Protein AF-A0A1W9WA74-F1 (afdb_monomer_lite)

Sequence (136 aa):
MVLEKALASLSEVPYIIVRAAESQPPSVWMVNVESQGKYCAPSRTIELWRENANRRQTLFITPRRGKRQKRKWPAKKHVYAFTFQEGVTYTINLARHPTRNFTFYQVPARIRFTHRRVTWMAKTGCVSQAKILFPW

Radius of gyration: 18.78 Å; chains: 1; bounding box: 59×32×47 Å

Foldseek 3Di:
DVVVVVVVVVVPDPPPPCPVVLDDDPDLQEAELLDADEHEHQDQKGKYFYDAQQAKWWKWKAWPPDDIDIDIRHRPDGIDIDGDDAQIWIFIDIVPHDIYIYGYHHQPNVPPDLVVSLVVCVVVPVPVSSCVSDPD

Secondary structure (DSSP, 8-state):
--HHHHHHHHHS---------PPPPSSTTEEETTS-EEEEESSSEEEEE-S--SS-EEEEEEESSSPPEEEEE-TT--EEEEE--TT-EEEEEETTS--EEEEEEEPPTT--SHHHHHHHHHHHT-HHHHHHHS--

pLDDT: mean 86.98, std 18.78, range [33.91, 98.31]

Structure (mmCIF, N/CA/C/O backbone):
data_AF-A0A1W9WA74-F1
#
_entry.id   AF-A0A1W9WA74-F1
#
loop_
_atom_site.group_PDB
_atom_site.id
_atom_site.type_symbol
_atom_site.label_atom_id
_atom_site.label_alt_id
_atom_site.label_comp_id
_atom_site.label_asym_id
_atom_site.label_entity_id
_atom_site.la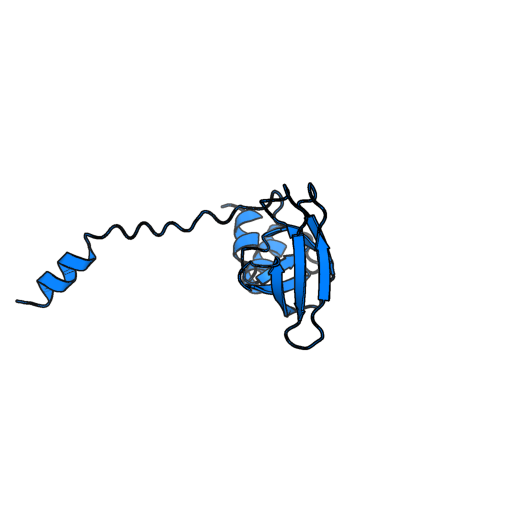bel_seq_id
_atom_site.pdbx_PDB_ins_code
_atom_site.Cartn_x
_atom_site.Cartn_y
_atom_site.Cartn_z
_atom_site.occupancy
_atom_site.B_iso_or_equiv
_atom_site.auth_seq_id
_atom_site.auth_comp_id
_atom_site.auth_asym_id
_atom_site.auth_atom_id
_atom_site.pdbx_PDB_model_num
ATOM 1 N N . MET A 1 1 ? -41.533 -14.078 -32.927 1.00 52.62 1 MET A N 1
ATOM 2 C CA . MET A 1 1 ? -41.504 -12.597 -32.892 1.00 52.62 1 MET A CA 1
ATOM 3 C C . MET A 1 1 ? -41.616 -12.079 -31.447 1.00 52.62 1 MET A C 1
ATOM 5 O O . MET A 1 1 ? -42.545 -11.363 -31.111 1.00 52.62 1 MET A O 1
ATOM 9 N N . VAL A 1 2 ? -40.695 -12.484 -30.565 1.00 52.81 2 VAL A N 1
ATOM 10 C CA . VAL A 1 2 ? -40.618 -12.018 -29.155 1.00 52.81 2 VAL A CA 1
ATOM 11 C C . VAL A 1 2 ? -39.146 -11.832 -28.760 1.00 52.81 2 VAL A C 1
ATOM 13 O O . VAL A 1 2 ? -38.803 -10.855 -28.106 1.00 52.81 2 VAL A O 1
ATOM 16 N N . LEU A 1 3 ? -38.259 -12.694 -29.274 1.00 43.25 3 LEU A N 1
ATOM 17 C CA . LEU A 1 3 ? -36.816 -12.631 -29.032 1.00 43.25 3 LEU A CA 1
ATOM 18 C C . LEU A 1 3 ? -36.144 -11.369 -29.610 1.00 43.25 3 LEU A C 1
ATOM 20 O O . LEU A 1 3 ? -35.339 -10.745 -28.931 1.00 43.25 3 LEU A O 1
ATOM 24 N N . GLU A 1 4 ? -36.523 -10.933 -30.816 1.00 48.12 4 GLU A N 1
ATOM 25 C CA . GLU A 1 4 ? -35.919 -9.734 -31.426 1.00 48.12 4 GLU A CA 1
ATOM 26 C C . GLU A 1 4 ? -36.321 -8.428 -30.727 1.00 48.12 4 GLU A C 1
ATOM 28 O O . GLU A 1 4 ? -35.508 -7.516 -30.603 1.00 48.12 4 GLU A O 1
ATOM 33 N N . LYS A 1 5 ? -37.539 -8.359 -30.171 1.00 50.31 5 LYS A N 1
ATOM 34 C CA . LYS A 1 5 ? -37.973 -7.205 -29.367 1.00 50.31 5 LYS A CA 1
ATOM 35 C C . LYS A 1 5 ? -37.256 -7.140 -28.014 1.00 50.31 5 LYS A C 1
ATOM 37 O O . LYS A 1 5 ? -36.990 -6.047 -27.525 1.00 50.31 5 LYS A O 1
ATOM 42 N N . ALA A 1 6 ? -36.900 -8.289 -27.435 1.00 49.06 6 ALA A N 1
ATOM 43 C CA . ALA A 1 6 ? -36.106 -8.338 -26.208 1.00 49.06 6 ALA A CA 1
ATOM 44 C C . ALA A 1 6 ? -34.653 -7.880 -26.436 1.00 49.06 6 ALA A C 1
ATOM 46 O O . ALA A 1 6 ? -34.079 -7.226 -25.570 1.00 49.06 6 ALA A O 1
ATOM 47 N N . LEU A 1 7 ? -34.077 -8.163 -27.611 1.00 45.59 7 LEU A N 1
ATOM 48 C CA . LEU A 1 7 ? -32.729 -7.708 -27.971 1.00 45.59 7 LEU A CA 1
ATOM 49 C C . LEU A 1 7 ? -32.679 -6.199 -28.268 1.00 45.59 7 LEU A C 1
ATOM 51 O O . LEU A 1 7 ? -31.739 -5.536 -27.836 1.00 45.59 7 LEU A O 1
ATOM 55 N N . ALA A 1 8 ? -33.714 -5.636 -28.902 1.00 46.09 8 ALA A N 1
ATOM 56 C CA . ALA A 1 8 ? -33.819 -4.191 -29.145 1.00 46.09 8 ALA A CA 1
ATOM 57 C C . ALA A 1 8 ? -33.997 -3.367 -27.849 1.00 46.09 8 ALA A C 1
ATOM 59 O O . ALA A 1 8 ? -33.492 -2.255 -27.738 1.00 46.09 8 ALA A O 1
ATOM 60 N N . SER A 1 9 ? -34.642 -3.933 -26.823 1.00 46.00 9 SER A N 1
ATOM 61 C CA . SER A 1 9 ? -34.789 -3.291 -25.506 1.00 46.00 9 SER A CA 1
ATOM 62 C C . SER A 1 9 ? -33.473 -3.182 -24.720 1.00 46.00 9 SER A C 1
ATOM 64 O O . SER A 1 9 ? -33.397 -2.385 -23.785 1.00 46.00 9 SER A O 1
ATOM 66 N N . LEU A 1 10 ? -32.454 -3.981 -25.052 1.00 49.91 10 LEU A N 1
ATOM 67 C CA . LEU A 1 10 ? -31.161 -3.974 -24.358 1.00 49.91 10 LEU A CA 1
ATOM 68 C C . LEU A 1 10 ? -30.148 -3.009 -24.994 1.00 49.91 10 LEU A C 1
ATOM 70 O O . LEU A 1 10 ? -29.145 -2.695 -24.357 1.00 49.91 10 LEU A O 1
ATOM 74 N N . SER A 1 11 ? -30.395 -2.527 -26.220 1.00 46.06 11 SER A N 1
ATOM 75 C CA . SER A 1 11 ? -29.506 -1.577 -26.908 1.00 46.06 11 SER A CA 1
ATOM 76 C C . SER A 1 11 ? -29.780 -0.108 -26.578 1.00 46.06 11 SER A C 1
ATOM 78 O O . SER A 1 11 ? -28.934 0.734 -26.863 1.00 46.06 11 SER A O 1
ATOM 80 N N . GLU A 1 12 ? -30.929 0.212 -25.974 1.00 48.22 12 GLU A N 1
ATOM 81 C CA . GLU A 1 12 ? -31.368 1.598 -25.724 1.00 48.22 12 GLU A CA 1
ATOM 82 C C . GLU A 1 12 ? -31.150 2.097 -24.295 1.00 48.22 12 GLU A C 1
ATOM 84 O O . GLU A 1 12 ? -31.429 3.258 -23.997 1.00 48.22 12 GLU A O 1
ATOM 89 N N . VAL A 1 13 ? -30.607 1.270 -23.403 1.00 46.44 13 VAL A N 1
ATOM 90 C CA . VAL A 1 13 ? -30.144 1.773 -22.111 1.00 46.44 13 VAL A CA 1
ATOM 91 C C . VAL A 1 13 ? -28.670 2.116 -22.280 1.00 46.44 13 VAL A C 1
ATOM 93 O O . VAL A 1 13 ? -27.838 1.204 -22.297 1.00 46.44 13 VAL A O 1
ATOM 96 N N . PRO A 1 14 ? -28.283 3.403 -22.372 1.00 42.25 14 PRO A N 1
ATOM 97 C CA . PRO A 1 14 ? -26.934 3.767 -22.014 1.00 42.25 14 PRO A CA 1
ATOM 98 C C . PRO A 1 14 ? -26.850 3.457 -20.525 1.00 42.25 14 PRO A C 1
ATOM 100 O O . PRO A 1 14 ? -27.173 4.282 -19.671 1.00 42.25 14 PRO A O 1
ATOM 103 N N . TYR A 1 15 ? -26.438 2.238 -20.185 1.00 44.12 15 TYR A N 1
ATOM 104 C CA . TYR A 1 15 ? -25.800 2.015 -18.909 1.00 44.12 15 TYR A CA 1
ATOM 105 C C . TYR A 1 15 ? -24.562 2.893 -18.999 1.00 44.12 15 TYR A C 1
ATOM 107 O O . TYR A 1 15 ? -23.511 2.481 -19.493 1.00 44.12 15 TYR A O 1
ATOM 115 N N . ILE A 1 16 ? -24.705 4.154 -18.592 1.00 37.62 16 ILE A N 1
ATOM 116 C CA . ILE A 1 16 ? -23.575 4.956 -18.199 1.00 37.62 16 ILE A CA 1
ATOM 117 C C . ILE A 1 16 ? -23.033 4.144 -17.038 1.00 37.62 16 ILE A C 1
ATOM 119 O O . ILE A 1 16 ? -23.520 4.217 -15.910 1.00 37.62 16 ILE A O 1
ATOM 123 N N . ILE A 1 17 ? -22.068 3.278 -17.338 1.00 37.84 17 ILE A N 1
ATOM 124 C CA . ILE A 1 17 ? -21.179 2.745 -16.336 1.00 37.84 17 ILE A CA 1
ATOM 125 C C . IL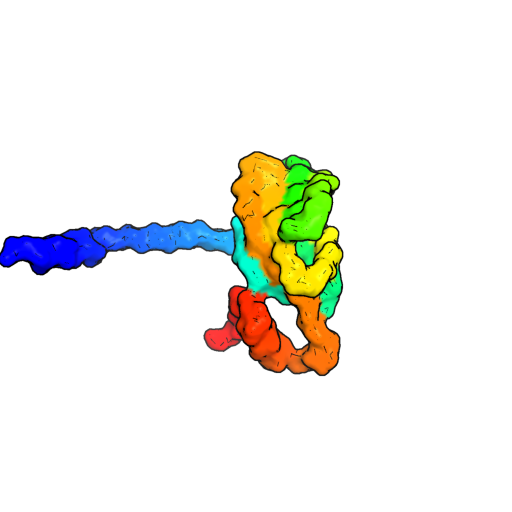E A 1 17 ? -20.424 3.989 -15.893 1.00 37.84 17 ILE A C 1
ATOM 127 O O . ILE A 1 17 ? -19.334 4.286 -16.380 1.00 37.84 17 ILE A O 1
ATOM 131 N N . VAL A 1 18 ? -21.035 4.752 -14.986 1.00 33.91 18 VAL A N 1
ATOM 132 C CA . VAL A 1 18 ? -20.332 5.692 -14.142 1.00 33.91 18 VAL A CA 1
ATOM 133 C C . VAL A 1 18 ? -19.476 4.781 -13.279 1.00 33.91 18 VAL A C 1
ATOM 135 O O . VAL A 1 18 ? -19.817 4.431 -12.151 1.00 33.91 18 VAL A O 1
ATOM 138 N N . ARG A 1 19 ? -18.345 4.328 -13.831 1.00 38.81 19 ARG A N 1
ATOM 139 C CA . ARG A 1 19 ? -17.182 4.089 -12.999 1.00 38.81 19 ARG A CA 1
ATOM 140 C C . ARG A 1 19 ? -16.954 5.466 -12.412 1.00 38.81 19 ARG A C 1
ATOM 142 O O . ARG A 1 19 ? -16.422 6.322 -13.112 1.00 38.81 19 ARG A O 1
ATOM 149 N N . ALA A 1 20 ? -17.475 5.718 -11.208 1.00 40.09 20 ALA A N 1
ATOM 150 C CA . ALA A 1 20 ? -17.032 6.852 -10.419 1.00 40.09 20 ALA A CA 1
ATOM 151 C C . ALA A 1 20 ? -15.518 6.806 -10.558 1.00 40.09 20 ALA A C 1
ATOM 153 O O . ALA A 1 20 ? -14.935 5.760 -10.258 1.00 40.09 20 ALA A O 1
ATOM 154 N N . ALA A 1 21 ? -14.943 7.811 -11.224 1.00 48.12 21 ALA A N 1
ATOM 155 C CA . ALA A 1 21 ? -13.534 7.803 -11.551 1.00 48.12 21 ALA A CA 1
ATOM 156 C C . ALA A 1 21 ? -12.832 7.717 -10.205 1.00 48.12 21 ALA A C 1
ATOM 158 O O . ALA A 1 21 ? -12.839 8.679 -9.442 1.00 48.12 21 ALA A O 1
ATOM 159 N N . GLU A 1 22 ? -12.395 6.509 -9.858 1.00 60.22 22 GLU A N 1
ATOM 160 C CA . GLU A 1 22 ? -11.863 6.222 -8.543 1.00 60.22 22 GLU A CA 1
ATOM 161 C C . GLU A 1 22 ? -10.668 7.148 -8.409 1.00 60.22 22 GLU A C 1
ATOM 163 O O . GLU A 1 22 ? -9.766 7.115 -9.255 1.00 60.22 22 GLU A O 1
ATOM 168 N N . SER A 1 23 ? -10.748 8.073 -7.455 1.00 77.62 23 SER A N 1
ATOM 169 C CA . SER A 1 23 ? -9.830 9.198 -7.398 1.00 77.62 23 SER A CA 1
ATOM 170 C C . SER A 1 23 ? -8.401 8.670 -7.402 1.00 77.62 23 SER A C 1
ATOM 172 O O . SER A 1 23 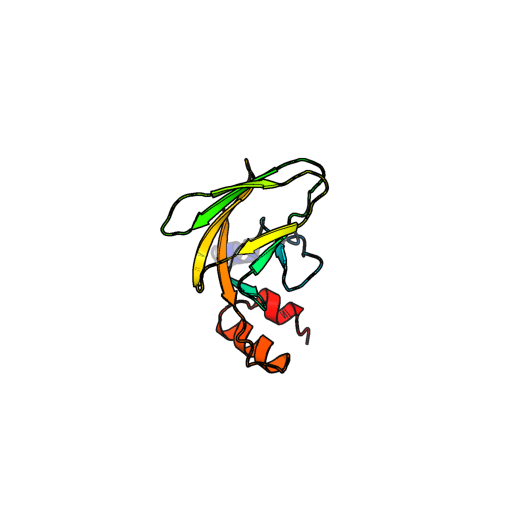? -8.026 7.781 -6.626 1.00 77.62 23 SER A O 1
ATOM 174 N N . GLN A 1 24 ? -7.624 9.140 -8.375 1.00 85.50 24 GLN A N 1
ATOM 175 C CA . GLN A 1 24 ? -6.282 8.630 -8.580 1.00 85.50 24 GLN A CA 1
ATOM 176 C C . GLN A 1 24 ? -5.339 9.331 -7.606 1.00 85.50 24 GLN A C 1
ATOM 178 O O . GLN A 1 24 ? -5.365 10.560 -7.500 1.00 85.50 24 GLN A O 1
ATOM 183 N N . PRO A 1 25 ? -4.503 8.577 -6.880 1.00 91.75 25 PRO A N 1
ATOM 184 C CA . PRO A 1 25 ? -3.522 9.200 -6.022 1.00 91.75 25 PRO A CA 1
ATOM 185 C C . PRO A 1 25 ? -2.463 9.933 -6.871 1.00 91.75 25 PRO A C 1
ATOM 187 O O . PRO A 1 25 ? -2.199 9.528 -8.004 1.00 91.75 25 PRO A O 1
ATOM 190 N N . PRO A 1 26 ? -1.781 10.955 -6.321 1.00 91.06 26 PRO A N 1
ATOM 191 C CA . PRO A 1 26 ? -0.784 11.745 -7.059 1.00 91.06 26 PRO A CA 1
ATOM 192 C C . PRO A 1 26 ? 0.441 10.965 -7.564 1.00 91.06 26 PRO A C 1
ATOM 194 O O . PRO A 1 26 ? 1.218 11.479 -8.361 1.00 91.06 26 PRO A O 1
ATOM 197 N N . SER A 1 27 ? 0.660 9.750 -7.063 1.00 93.25 27 SER A N 1
ATOM 198 C CA . SER A 1 27 ? 1.808 8.911 -7.394 1.00 93.25 27 SER A CA 1
ATOM 199 C C . SER A 1 27 ? 1.352 7.497 -7.720 1.00 93.25 27 SER A C 1
ATOM 201 O O . SER A 1 27 ? 0.523 6.920 -7.018 1.00 93.25 27 SER A O 1
ATOM 203 N N . VAL A 1 28 ? 1.972 6.891 -8.732 1.00 92.38 28 VAL A N 1
ATOM 204 C CA . VAL A 1 28 ? 1.732 5.491 -9.115 1.00 92.38 28 VAL A CA 1
ATOM 205 C C . VAL A 1 28 ? 2.106 4.496 -8.011 1.00 92.38 28 VAL A C 1
ATOM 207 O O . VAL A 1 28 ? 1.649 3.358 -8.035 1.00 92.38 28 VAL A O 1
ATOM 210 N N . TRP A 1 29 ? 2.914 4.904 -7.029 1.00 94.44 29 TRP A N 1
ATOM 211 C CA . TRP A 1 29 ? 3.329 4.071 -5.892 1.00 94.44 29 TRP A CA 1
ATOM 212 C C . TRP A 1 29 ? 2.427 4.215 -4.661 1.00 94.44 29 TRP A C 1
ATOM 214 O O . TRP A 1 29 ? 2.679 3.579 -3.636 1.00 94.44 29 TRP A O 1
ATOM 224 N N . MET A 1 30 ? 1.379 5.032 -4.765 1.00 95.75 30 MET A N 1
ATOM 225 C CA . MET A 1 30 ? 0.342 5.178 -3.753 1.00 95.75 30 MET A CA 1
ATOM 226 C C . MET A 1 30 ? -0.878 4.322 -4.100 1.00 95.75 30 MET A C 1
ATOM 228 O O . MET A 1 30 ? -1.162 4.041 -5.265 1.00 95.75 30 MET A O 1
ATOM 232 N N . VAL A 1 31 ? -1.632 3.931 -3.076 1.00 95.56 31 VAL A N 1
ATOM 233 C CA . VAL A 1 31 ? -2.828 3.094 -3.216 1.00 95.56 31 VAL A CA 1
ATOM 234 C C . VAL A 1 31 ? -4.020 3.788 -2.597 1.00 95.56 31 VAL A C 1
ATOM 236 O O . VAL A 1 31 ? -4.033 4.016 -1.390 1.00 95.56 31 VAL A O 1
ATOM 239 N N . ASN A 1 32 ? -5.041 4.077 -3.402 1.00 95.56 32 ASN A N 1
ATOM 240 C CA . ASN A 1 32 ? -6.303 4.588 -2.882 1.00 95.56 32 ASN A CA 1
ATOM 241 C C . ASN A 1 32 ? -6.980 3.516 -2.009 1.00 95.56 32 ASN A C 1
ATOM 243 O O . ASN A 1 32 ? -7.296 2.429 -2.485 1.00 95.56 32 ASN A O 1
ATOM 247 N N . VAL A 1 33 ? -7.224 3.809 -0.732 1.00 95.56 33 VAL A N 1
ATOM 248 C CA . VAL A 1 33 ? -7.851 2.858 0.205 1.00 95.56 33 VAL A CA 1
ATOM 249 C C . VAL A 1 33 ? -9.316 2.550 -0.101 1.00 95.56 33 VAL A C 1
ATOM 251 O O . VAL A 1 33 ? -9.863 1.614 0.477 1.00 95.56 33 VAL A O 1
ATOM 254 N N . GLU A 1 34 ? -9.956 3.316 -0.983 1.00 92.94 34 GLU A N 1
ATOM 255 C CA . GLU A 1 34 ? -11.334 3.071 -1.426 1.00 92.94 34 GLU A CA 1
AT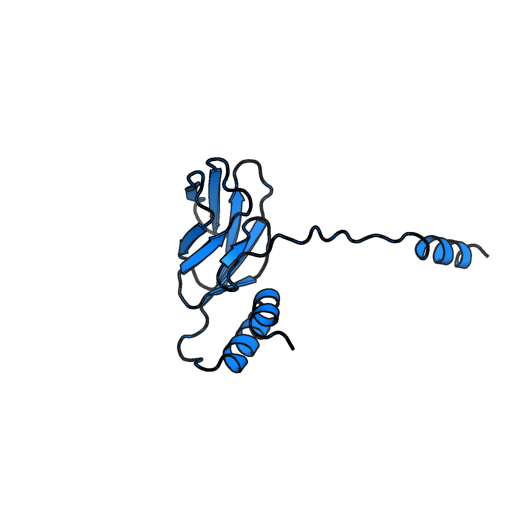OM 256 C C . GLU A 1 34 ? -11.413 2.099 -2.616 1.00 92.94 34 GLU A C 1
ATOM 258 O O . GLU A 1 34 ? -12.475 1.512 -2.854 1.00 92.94 34 GLU A O 1
ATOM 263 N N . SER A 1 35 ? -10.265 1.860 -3.264 1.00 92.94 35 SER A N 1
ATOM 264 C CA . SER A 1 35 ? -10.084 0.908 -4.362 1.00 92.94 35 SER A CA 1
ATOM 265 C C . SER A 1 35 ? -9.877 -0.530 -3.888 1.00 92.94 35 SER A C 1
ATOM 267 O O . SER A 1 35 ? -10.135 -0.864 -2.732 1.00 92.94 35 SER A O 1
ATOM 269 N N . GLN A 1 36 ? -9.463 -1.422 -4.787 1.00 94.88 36 GLN A N 1
ATOM 270 C CA . GLN A 1 36 ? -9.135 -2.811 -4.467 1.00 94.88 36 GLN A CA 1
ATOM 271 C C . GLN A 1 36 ? -8.265 -3.450 -5.550 1.00 94.88 36 GLN A C 1
ATOM 273 O O . GLN A 1 36 ? -8.287 -3.042 -6.710 1.00 94.88 36 GLN A O 1
ATOM 278 N N . GLY A 1 37 ? -7.556 -4.521 -5.188 1.00 96.00 37 GLY A N 1
ATOM 279 C CA . GLY A 1 37 ? -6.810 -5.344 -6.136 1.00 96.00 37 GLY A CA 1
ATOM 280 C C . GLY A 1 37 ? -5.360 -5.582 -5.737 1.00 96.00 37 GLY A C 1
ATOM 281 O O . GLY A 1 37 ? -5.011 -5.650 -4.557 1.00 96.00 37 GLY A O 1
ATOM 282 N N . LYS A 1 38 ? -4.509 -5.781 -6.744 1.00 98.00 38 LYS A N 1
ATOM 283 C CA . LYS A 1 38 ? -3.081 -6.046 -6.560 1.00 98.00 38 LYS A CA 1
ATOM 284 C C . LYS A 1 38 ? -2.278 -4.780 -6.815 1.00 98.00 38 LYS A C 1
ATOM 286 O O . LYS A 1 38 ? -2.460 -4.144 -7.850 1.00 98.00 38 LYS A O 1
ATOM 291 N N . TYR A 1 39 ? -1.368 -4.471 -5.898 1.00 97.69 39 TYR A N 1
ATOM 292 C CA . TYR A 1 39 ? -0.507 -3.300 -5.981 1.00 97.69 39 TYR A CA 1
ATOM 293 C C . TYR A 1 39 ? 0.955 -3.677 -5.792 1.00 97.69 39 TYR A C 1
ATOM 295 O O . TYR A 1 39 ? 1.305 -4.566 -5.019 1.00 97.69 39 TYR A O 1
ATOM 303 N N . CYS A 1 40 ? 1.812 -2.979 -6.514 1.00 97.19 40 CYS A N 1
ATOM 304 C CA . CYS A 1 40 ? 3.243 -3.150 -6.526 1.00 97.19 40 CYS A CA 1
ATOM 305 C C . CYS A 1 40 ? 3.897 -1.897 -5.937 1.00 97.19 40 CYS A C 1
ATOM 307 O O . CYS A 1 40 ? 3.485 -0.776 -6.241 1.00 97.19 40 CYS A O 1
ATOM 309 N N . ALA A 1 41 ? 4.929 -2.085 -5.120 1.00 96.56 41 ALA A N 1
ATOM 310 C CA . ALA A 1 41 ? 5.705 -1.009 -4.510 1.00 96.56 41 ALA A CA 1
ATOM 311 C C . ALA A 1 41 ? 7.207 -1.211 -4.763 1.00 96.56 41 ALA A C 1
ATOM 313 O O . ALA A 1 41 ? 7.659 -2.349 -4.904 1.00 96.56 41 ALA A O 1
ATOM 314 N N . PRO A 1 42 ? 8.015 -0.137 -4.803 1.00 94.75 42 PRO A N 1
ATOM 315 C CA . PRO A 1 42 ? 9.462 -0.255 -4.982 1.00 94.75 42 PRO A CA 1
ATOM 316 C C . PRO A 1 42 ? 10.163 -0.857 -3.750 1.00 94.75 42 PRO A C 1
ATOM 318 O O . PRO A 1 42 ? 11.269 -1.384 -3.856 1.00 94.75 42 PRO A O 1
ATOM 321 N N . SER A 1 43 ? 9.526 -0.800 -2.577 1.00 95.81 43 SER A N 1
ATOM 322 C CA . SER A 1 43 ? 10.027 -1.355 -1.319 1.00 95.81 43 SER A CA 1
ATOM 323 C C . SER A 1 43 ? 8.933 -2.147 -0.590 1.00 95.81 43 SER A C 1
ATOM 325 O O . SER A 1 43 ? 7.814 -2.277 -1.084 1.00 95.81 43 SER A O 1
ATOM 327 N N . ARG A 1 44 ? 9.247 -2.672 0.600 1.00 96.00 44 ARG A N 1
ATOM 328 C CA . ARG A 1 44 ? 8.279 -3.334 1.497 1.00 96.00 44 ARG A CA 1
ATOM 329 C C . ARG A 1 44 ? 7.304 -2.390 2.187 1.00 96.00 44 ARG A C 1
ATOM 331 O O . ARG A 1 44 ? 6.462 -2.848 2.955 1.00 96.00 44 ARG A O 1
ATOM 338 N N . THR A 1 45 ? 7.410 -1.098 1.913 1.00 97.38 45 THR A N 1
ATOM 339 C CA . THR A 1 45 ? 6.507 -0.077 2.422 1.00 97.38 45 THR A CA 1
ATOM 340 C C . THR A 1 45 ? 5.767 0.547 1.252 1.00 97.38 45 THR A C 1
ATOM 342 O O . THR A 1 45 ? 6.371 0.907 0.242 1.00 97.38 45 THR A O 1
ATOM 345 N N . ILE A 1 46 ? 4.452 0.665 1.398 1.00 97.06 46 ILE A N 1
ATOM 346 C CA . ILE A 1 46 ? 3.566 1.306 0.434 1.00 97.06 46 ILE A CA 1
ATOM 347 C C . ILE A 1 46 ? 2.813 2.450 1.099 1.00 97.06 46 ILE A C 1
ATOM 349 O O . ILE A 1 46 ? 2.527 2.421 2.299 1.00 97.06 46 ILE A O 1
ATOM 353 N N . GLU A 1 47 ? 2.491 3.464 0.313 1.00 97.56 47 GLU A N 1
ATOM 354 C CA . GLU A 1 47 ? 1.725 4.610 0.768 1.00 97.56 47 GLU A CA 1
ATOM 355 C C . GLU A 1 47 ? 0.240 4.367 0.512 1.00 97.56 47 GLU A C 1
ATOM 357 O O . GLU A 1 47 ? -0.234 4.384 -0.623 1.00 97.56 47 GLU A O 1
ATOM 362 N N . LEU A 1 48 ? -0.512 4.131 1.585 1.00 97.56 48 LEU A N 1
ATOM 363 C CA . LEU A 1 48 ? -1.965 4.145 1.522 1.00 97.56 48 LEU A CA 1
ATOM 364 C C . LEU A 1 48 ? -2.415 5.601 1.424 1.00 97.56 48 LEU A C 1
ATOM 366 O O . LEU A 1 48 ? -1.975 6.438 2.213 1.00 97.56 48 LEU A O 1
ATOM 370 N N . TRP A 1 49 ? -3.300 5.896 0.483 1.00 97.69 49 TRP A N 1
ATOM 371 C CA . TRP A 1 49 ? -3.802 7.230 0.192 1.00 97.69 49 TRP A CA 1
ATOM 372 C C . TRP A 1 49 ? -5.316 7.292 0.369 1.00 97.69 49 TRP A C 1
ATOM 374 O O . TRP A 1 49 ? -6.029 6.342 0.049 1.00 97.69 49 TRP A O 1
ATOM 384 N N . ARG A 1 50 ? -5.806 8.424 0.871 1.00 95.31 50 ARG A N 1
ATOM 385 C CA . ARG A 1 50 ? -7.232 8.757 0.916 1.00 95.31 50 ARG A CA 1
ATOM 386 C C . ARG A 1 50 ? -7.470 10.117 0.276 1.00 95.31 50 ARG A C 1
ATOM 388 O O . ARG A 1 50 ? -6.724 11.068 0.526 1.00 95.31 50 ARG A O 1
ATOM 395 N N . GLU A 1 51 ? -8.564 10.215 -0.460 1.00 92.88 51 GLU A N 1
ATOM 396 C CA . GLU A 1 51 ? -8.989 11.458 -1.091 1.00 92.88 51 GLU A CA 1
ATOM 397 C C . GLU A 1 51 ? -9.393 12.500 -0.048 1.00 92.88 51 GLU A C 1
ATOM 399 O O . GLU A 1 51 ? -8.788 13.565 0.056 1.00 92.88 51 GLU A O 1
ATOM 404 N N . ASN A 1 52 ? -10.361 12.166 0.809 1.00 92.31 52 ASN A N 1
ATOM 405 C CA . ASN A 1 52 ? -10.865 13.097 1.809 1.00 92.31 52 ASN A CA 1
ATOM 406 C C . ASN A 1 52 ? -10.061 13.025 3.118 1.00 92.31 52 ASN A C 1
ATOM 408 O O . ASN A 1 52 ? -10.248 12.134 3.957 1.00 92.31 52 ASN A O 1
ATOM 412 N N . ALA A 1 53 ? -9.197 14.021 3.325 1.00 94.31 53 ALA A N 1
ATOM 413 C CA . ALA A 1 53 ? -8.427 14.187 4.555 1.00 94.31 53 ALA A CA 1
ATOM 414 C C . ALA A 1 53 ? -8.982 15.263 5.507 1.00 94.31 53 ALA A C 1
ATOM 416 O O . ALA A 1 53 ? -8.345 15.543 6.524 1.00 94.31 53 ALA A O 1
ATOM 417 N N . ASN A 1 54 ? -10.164 15.836 5.254 1.00 95.06 54 ASN A N 1
ATOM 418 C CA . ASN A 1 54 ? -10.700 16.966 6.034 1.00 95.06 54 ASN A CA 1
ATOM 419 C C . ASN A 1 54 ? -10.931 16.615 7.510 1.00 95.06 54 ASN A C 1
ATOM 421 O O . ASN A 1 54 ? -10.847 17.469 8.389 1.00 95.06 54 ASN A O 1
ATOM 425 N N . ARG A 1 55 ? -11.176 15.332 7.795 1.00 94.88 55 ARG A N 1
ATOM 426 C CA . ARG A 1 55 ? -11.404 14.812 9.145 1.00 94.88 55 ARG A CA 1
ATOM 427 C C . ARG A 1 55 ? -10.440 13.691 9.506 1.00 94.88 55 ARG A C 1
ATOM 429 O O . ARG A 1 55 ? -9.920 12.960 8.656 1.00 94.88 55 ARG A O 1
ATOM 436 N N . ARG A 1 56 ? -10.242 13.515 10.813 1.00 97.00 56 ARG A N 1
ATOM 437 C CA . ARG A 1 56 ? -9.554 12.342 11.359 1.00 97.00 56 ARG A CA 1
ATOM 438 C C . ARG A 1 56 ? -10.332 11.083 10.982 1.00 97.00 56 ARG A C 1
ATOM 440 O O . ARG A 1 56 ? -11.554 11.058 11.097 1.00 97.00 56 ARG A O 1
ATOM 447 N N . GLN A 1 57 ? -9.617 10.036 10.596 1.00 97.44 57 GLN A N 1
ATOM 448 C CA . GLN A 1 57 ? -10.181 8.721 10.321 1.00 97.44 57 GLN A CA 1
ATOM 449 C C . GLN A 1 57 ? -9.516 7.640 11.166 1.00 97.44 57 GLN A C 1
ATOM 451 O O . GLN A 1 57 ? -8.440 7.830 11.737 1.00 97.44 57 GLN A O 1
ATOM 456 N N . THR A 1 58 ? -10.186 6.496 11.262 1.00 98.00 58 THR A N 1
ATOM 457 C CA . THR A 1 58 ? -9.572 5.266 11.766 1.00 98.00 58 THR A CA 1
ATOM 458 C C . THR A 1 58 ? -9.390 4.320 10.595 1.00 98.00 58 THR A C 1
ATOM 460 O O . THR A 1 58 ? -10.359 4.010 9.910 1.00 98.00 58 THR A O 1
ATOM 463 N N . LEU A 1 59 ? -8.158 3.872 10.392 1.00 98.12 59 LEU A N 1
ATOM 464 C CA . LEU A 1 59 ? -7.782 2.881 9.399 1.00 98.12 59 LEU A CA 1
ATOM 465 C C . LEU A 1 59 ? -7.745 1.503 10.055 1.00 98.12 59 LEU A C 1
ATOM 467 O O . LEU A 1 59 ? -7.102 1.317 11.094 1.00 98.12 59 LEU A O 1
ATOM 471 N N . PHE A 1 60 ? -8.422 0.547 9.439 1.00 98.31 60 PHE A N 1
ATOM 472 C CA . PHE A 1 60 ? -8.363 -0.858 9.802 1.00 98.31 60 PHE A CA 1
ATOM 473 C C . PHE A 1 60 ? -7.606 -1.619 8.722 1.00 98.31 60 PHE A C 1
ATOM 475 O O . PHE A 1 60 ? -7.900 -1.467 7.540 1.00 98.31 60 PHE A O 1
ATOM 482 N N . ILE A 1 61 ? -6.632 -2.427 9.136 1.00 98.25 61 ILE A N 1
ATOM 483 C CA . ILE A 1 61 ? -5.839 -3.287 8.251 1.00 98.25 61 ILE A CA 1
ATOM 484 C C . ILE A 1 61 ? -5.856 -4.686 8.849 1.00 98.25 61 ILE A C 1
ATOM 486 O O . ILE A 1 61 ? -5.372 -4.891 9.962 1.00 98.25 61 ILE A O 1
ATOM 490 N N . THR A 1 62 ? -6.407 -5.651 8.125 1.00 98.12 62 THR A N 1
ATOM 491 C CA . THR A 1 62 ? -6.533 -7.034 8.594 1.00 98.12 62 THR A CA 1
ATOM 492 C C . THR A 1 62 ? -5.888 -7.964 7.575 1.00 98.12 62 THR A C 1
ATOM 494 O O . THR A 1 62 ? -6.408 -8.072 6.471 1.00 98.12 62 THR A O 1
ATOM 497 N N . PRO A 1 63 ? -4.760 -8.627 7.875 1.00 97.44 63 PRO A N 1
ATOM 498 C CA . PRO A 1 63 ? -4.254 -9.673 6.990 1.00 97.44 63 PRO A CA 1
ATOM 499 C C . PRO A 1 63 ? -5.251 -10.837 6.939 1.00 97.44 63 PRO A C 1
ATOM 501 O O . PRO A 1 63 ? -5.898 -11.136 7.941 1.00 97.44 63 PRO A O 1
ATOM 504 N N . ARG A 1 64 ? -5.330 -11.544 5.805 1.00 93.31 64 ARG A N 1
ATOM 505 C CA . ARG A 1 64 ? -6.204 -12.722 5.626 1.00 93.31 64 ARG A CA 1
ATOM 506 C C . ARG A 1 64 ? -6.021 -13.764 6.733 1.00 93.31 64 ARG A C 1
ATOM 508 O O . ARG A 1 64 ? -6.974 -14.431 7.119 1.00 93.31 64 ARG A O 1
ATOM 515 N N . ARG A 1 65 ? -4.791 -13.911 7.227 1.00 92.00 65 ARG A N 1
ATOM 516 C CA . ARG A 1 65 ? -4.450 -14.700 8.412 1.00 92.00 65 ARG A CA 1
ATOM 517 C C . ARG A 1 65 ? -3.699 -13.796 9.382 1.00 92.00 65 ARG A C 1
ATOM 519 O O . ARG A 1 65 ? -2.557 -13.433 9.121 1.00 92.00 65 ARG A O 1
ATOM 526 N N . GLY A 1 66 ? -4.342 -13.407 10.478 1.00 93.19 66 GLY A N 1
ATOM 527 C CA . GLY A 1 66 ? -3.711 -12.623 11.537 1.00 93.19 66 GLY A CA 1
ATOM 528 C C . GLY A 1 66 ? -4.659 -11.632 12.202 1.00 93.19 66 GLY A C 1
ATOM 529 O O . GLY A 1 66 ? -5.863 -11.616 11.956 1.00 93.19 66 GLY A O 1
ATOM 530 N N . LYS A 1 67 ? -4.102 -10.806 13.091 1.00 94.88 67 LYS A N 1
ATOM 531 C CA . LYS A 1 67 ? -4.880 -9.870 13.908 1.00 94.88 67 LYS A CA 1
ATOM 532 C C . LYS A 1 67 ? -5.163 -8.574 13.149 1.00 94.88 67 LYS A C 1
ATOM 534 O O . LYS A 1 67 ? -4.272 -8.002 12.519 1.00 94.88 67 LYS A O 1
ATOM 539 N N . ARG A 1 68 ? -6.395 -8.073 13.278 1.00 96.69 68 ARG A N 1
ATOM 540 C CA . ARG A 1 68 ? -6.786 -6.742 12.798 1.00 96.69 68 ARG A CA 1
ATOM 541 C C . ARG A 1 68 ? -5.982 -5.660 13.514 1.00 96.69 68 ARG A C 1
ATOM 543 O O . ARG A 1 68 ? -5.952 -5.605 14.741 1.00 96.69 68 ARG A O 1
ATOM 550 N N . GLN A 1 69 ? -5.407 -4.750 12.742 1.00 97.06 69 GLN A N 1
ATOM 551 C CA . GLN A 1 69 ? -4.709 -3.567 13.225 1.00 97.06 69 GLN A CA 1
ATOM 552 C C . GLN A 1 69 ? -5.623 -2.348 13.112 1.00 97.06 69 GLN A C 1
ATOM 554 O O . GLN A 1 69 ? -6.267 -2.139 12.086 1.00 97.06 69 GLN A O 1
ATOM 559 N N . LYS A 1 70 ? -5.662 -1.530 14.167 1.00 97.75 70 LYS A N 1
ATOM 560 C CA . LYS A 1 70 ? -6.381 -0.251 14.208 1.00 97.75 70 LYS A CA 1
ATOM 561 C C . LYS A 1 70 ? -5.365 0.884 14.265 1.00 97.75 70 LYS A C 1
ATOM 563 O O . LYS A 1 70 ? -4.528 0.917 15.168 1.00 97.75 70 LYS A O 1
ATOM 568 N N . ARG A 1 71 ? -5.441 1.826 13.326 1.00 97.69 71 ARG A N 1
ATOM 569 C CA . ARG A 1 71 ? -4.527 2.972 13.221 1.00 97.69 71 ARG A CA 1
ATOM 570 C C . ARG A 1 71 ? -5.312 4.275 13.166 1.00 97.69 71 ARG A C 1
ATOM 572 O O . ARG A 1 71 ? -6.348 4.364 12.513 1.00 97.69 71 ARG A O 1
ATOM 579 N N . LYS A 1 72 ? -4.833 5.293 13.881 1.00 97.31 72 LYS A N 1
ATOM 580 C CA . LYS A 1 72 ? -5.385 6.652 13.796 1.00 97.31 72 LYS A CA 1
ATOM 581 C C . LYS A 1 72 ? -4.772 7.332 12.571 1.00 97.31 72 LYS A C 1
ATOM 583 O O . LYS A 1 72 ? -3.552 7.385 12.470 1.00 97.31 72 LYS A O 1
ATOM 588 N N . TRP A 1 73 ? -5.604 7.868 11.683 1.00 97.44 73 TRP A N 1
ATOM 589 C CA . TRP A 1 73 ? -5.180 8.657 10.525 1.00 97.44 73 TRP A CA 1
ATOM 590 C C . TRP A 1 73 ? -5.585 10.125 10.747 1.00 97.44 73 TRP A C 1
ATOM 592 O O . TRP A 1 73 ? -6.777 10.447 10.670 1.00 97.44 73 TRP A O 1
ATOM 602 N N . PRO A 1 74 ? -4.643 11.018 11.110 1.00 97.44 74 PRO A N 1
ATOM 603 C CA . PRO A 1 74 ? -4.947 12.407 11.473 1.00 97.44 74 PRO A CA 1
ATOM 604 C C . PRO A 1 74 ? -5.604 13.194 10.339 1.00 97.44 74 PRO A C 1
ATOM 606 O O . PRO A 1 74 ? -5.354 12.897 9.178 1.00 97.44 74 PRO A O 1
ATOM 609 N N . ALA A 1 75 ? -6.407 14.217 10.647 1.00 96.25 75 ALA A N 1
ATOM 610 C CA . ALA A 1 75 ? -6.898 15.160 9.633 1.00 96.25 75 ALA A CA 1
ATOM 611 C C . ALA A 1 75 ? -5.728 15.837 8.889 1.00 96.25 75 ALA A C 1
ATOM 613 O O . ALA A 1 75 ? -4.612 15.893 9.406 1.00 96.25 75 ALA A O 1
ATOM 614 N N . LYS A 1 76 ? -5.979 16.331 7.673 1.00 96.12 76 LYS A N 1
ATOM 615 C CA . LYS A 1 76 ? -5.005 16.970 6.766 1.00 96.12 76 LYS A CA 1
ATOM 616 C C . LYS A 1 76 ? -3.851 16.067 6.300 1.00 96.12 76 LYS A C 1
ATOM 618 O O . LYS A 1 76 ? -2.947 16.521 5.608 1.00 96.12 76 LYS A O 1
ATOM 623 N N . LYS A 1 77 ? -3.857 14.779 6.660 1.00 97.06 77 LYS A N 1
ATOM 624 C CA . LYS A 1 77 ? -2.891 13.782 6.174 1.00 97.06 77 LYS A CA 1
ATOM 625 C C . LYS A 1 77 ? -3.557 12.870 5.152 1.00 97.06 77 LYS A C 1
ATOM 627 O O . LYS A 1 77 ? -4.432 12.088 5.517 1.00 97.06 77 LYS A O 1
ATOM 632 N N . HIS A 1 78 ? -3.140 12.957 3.894 1.00 96.69 78 HIS A N 1
ATOM 633 C CA . HIS A 1 78 ? -3.654 12.099 2.821 1.00 96.69 78 HIS A CA 1
ATOM 634 C C . HIS A 1 78 ? -2.989 10.728 2.772 1.00 96.69 78 HIS A C 1
ATOM 636 O O . HIS A 1 78 ? -3.581 9.808 2.229 1.00 96.69 78 HIS A O 1
ATOM 642 N N . VAL A 1 79 ? -1.793 10.593 3.353 1.00 97.50 79 VAL A N 1
ATOM 643 C CA . VAL A 1 79 ? -0.945 9.403 3.223 1.00 97.50 79 VAL A CA 1
ATOM 644 C C . VAL A 1 79 ? -0.726 8.721 4.575 1.00 97.50 79 VAL A C 1
ATOM 646 O O . VAL A 1 79 ? -0.636 9.391 5.609 1.00 97.50 79 VAL A O 1
ATOM 649 N N . TYR A 1 80 ? -0.654 7.390 4.555 1.00 97.50 80 TYR A N 1
ATOM 650 C CA . TYR A 1 80 ? -0.248 6.531 5.661 1.00 97.50 80 TYR A CA 1
ATOM 651 C C . TYR A 1 80 ? 0.720 5.463 5.143 1.00 97.50 80 TYR A C 1
ATOM 653 O O . TYR A 1 80 ? 0.362 4.652 4.289 1.00 97.50 80 TYR A O 1
ATOM 661 N N . ALA A 1 81 ? 1.944 5.451 5.669 1.00 97.62 81 ALA A N 1
ATOM 662 C CA . ALA A 1 81 ? 2.943 4.450 5.314 1.00 97.62 81 ALA A CA 1
ATOM 663 C C . ALA A 1 81 ? 2.590 3.091 5.939 1.00 97.62 81 ALA A C 1
ATOM 665 O O . ALA A 1 81 ? 2.374 2.987 7.149 1.00 97.62 81 ALA A O 1
ATOM 666 N N . PHE A 1 82 ? 2.549 2.046 5.116 1.00 97.50 82 PHE A N 1
ATOM 667 C CA . PHE A 1 82 ? 2.211 0.691 5.531 1.00 97.50 82 PHE A CA 1
ATOM 668 C C . PHE A 1 82 ? 3.255 -0.316 5.049 1.00 97.50 82 PHE A C 1
ATOM 670 O O . PHE A 1 82 ? 3.513 -0.430 3.853 1.00 97.50 82 PHE A O 1
ATOM 677 N N . THR A 1 83 ? 3.828 -1.079 5.979 1.00 97.56 83 THR A N 1
ATOM 678 C CA . THR A 1 83 ? 4.753 -2.173 5.664 1.00 97.56 83 THR A CA 1
ATOM 679 C C . THR A 1 83 ? 3.988 -3.481 5.485 1.00 97.56 83 THR A C 1
ATOM 681 O O . THR A 1 83 ? 3.259 -3.903 6.386 1.00 97.56 83 THR A O 1
ATOM 684 N N . PHE A 1 84 ? 4.164 -4.130 4.334 1.00 97.00 84 PHE A N 1
ATOM 685 C CA . PHE A 1 84 ? 3.413 -5.323 3.941 1.00 97.00 84 PHE A CA 1
ATOM 686 C C . PHE A 1 84 ? 4.291 -6.577 3.836 1.00 97.00 84 PHE A C 1
ATOM 688 O O . PHE A 1 84 ? 5.501 -6.521 3.608 1.00 97.00 84 PHE A O 1
ATOM 695 N N . GLN A 1 85 ? 3.645 -7.736 3.951 1.00 96.69 85 GLN A N 1
ATOM 696 C CA . GLN A 1 85 ? 4.217 -9.047 3.653 1.00 96.69 85 GLN A CA 1
ATOM 697 C C . GLN A 1 85 ? 3.903 -9.440 2.203 1.00 96.69 85 GLN A C 1
ATOM 699 O O . GLN A 1 85 ? 2.813 -9.154 1.706 1.00 96.69 85 GLN A O 1
ATOM 704 N N . GLU A 1 86 ? 4.854 -10.088 1.523 1.00 96.88 86 GLU A N 1
ATOM 705 C CA . GLU A 1 86 ? 4.750 -10.392 0.085 1.00 96.88 86 GLU A CA 1
ATOM 706 C C . GLU A 1 86 ? 3.547 -11.268 -0.208 1.00 96.88 86 GLU A C 1
ATOM 708 O O . GLU A 1 86 ? 3.397 -12.325 0.402 1.00 96.88 86 GLU A O 1
ATOM 713 N N . GLY A 1 87 ? 2.716 -10.857 -1.165 1.00 96.44 87 GLY A N 1
ATOM 714 C CA . GLY A 1 87 ? 1.615 -11.684 -1.654 1.00 96.44 87 GLY A CA 1
ATOM 715 C C . GLY A 1 87 ? 0.523 -11.964 -0.620 1.00 96.44 87 GLY A C 1
ATOM 716 O O . GLY A 1 87 ? -0.425 -12.687 -0.923 1.00 96.44 87 GLY A O 1
ATOM 717 N N . VAL A 1 88 ? 0.608 -11.383 0.581 1.00 97.00 88 VAL A N 1
ATOM 718 C CA . VAL A 1 88 ? -0.442 -11.493 1.590 1.00 97.00 88 VAL A CA 1
ATOM 719 C C . VAL A 1 88 ? -1.593 -10.580 1.199 1.00 97.00 88 VAL A C 1
ATOM 721 O O . VAL A 1 88 ? -1.412 -9.393 0.923 1.00 97.00 88 VAL A O 1
ATOM 724 N N . THR A 1 89 ? -2.799 -11.144 1.195 1.00 97.81 89 THR A N 1
ATOM 725 C CA . THR A 1 89 ? -4.024 -10.366 1.032 1.00 97.81 89 THR A CA 1
ATOM 726 C C . THR A 1 89 ? -4.403 -9.713 2.355 1.00 97.81 89 THR A C 1
ATOM 728 O O . THR A 1 89 ? -4.487 -10.377 3.391 1.00 97.81 89 THR A O 1
ATOM 731 N N . TYR A 1 90 ? -4.668 -8.417 2.300 1.00 98.31 90 TYR A N 1
ATOM 732 C CA . TYR A 1 90 ? -5.158 -7.587 3.379 1.00 98.31 90 TYR A CA 1
ATOM 733 C C . TYR A 1 90 ? -6.554 -7.093 3.060 1.00 98.31 90 TYR A C 1
ATOM 735 O O . TYR A 1 90 ? -6.879 -6.709 1.943 1.00 98.31 90 TYR A O 1
ATOM 743 N N . THR A 1 91 ? -7.348 -7.036 4.101 1.00 98.00 91 THR A N 1
ATOM 744 C CA . THR A 1 91 ? -8.650 -6.423 4.140 1.00 98.00 91 THR A CA 1
ATOM 745 C C . THR A 1 91 ? -8.476 -5.054 4.798 1.00 98.00 91 THR A C 1
ATOM 747 O O . THR A 1 91 ? -8.124 -4.977 5.979 1.00 98.00 91 THR A O 1
ATOM 750 N N . ILE A 1 92 ? -8.636 -3.977 4.025 1.00 98.00 92 ILE A N 1
ATOM 751 C CA . ILE A 1 92 ? -8.383 -2.594 4.457 1.00 98.00 92 ILE A CA 1
ATOM 752 C C . ILE A 1 92 ? -9.666 -1.780 4.326 1.00 98.00 92 ILE A C 1
ATOM 754 O O . ILE A 1 92 ? -10.395 -1.910 3.343 1.00 98.00 92 ILE A O 1
ATOM 758 N N . ASN A 1 93 ? -9.946 -0.947 5.328 1.00 96.88 93 ASN A N 1
ATOM 759 C CA . ASN A 1 93 ? -11.043 0.013 5.280 1.00 96.88 93 ASN A CA 1
ATOM 760 C C . ASN A 1 93 ? -10.837 1.187 6.232 1.00 96.88 93 ASN A C 1
ATOM 762 O O . ASN A 1 93 ? -10.166 1.082 7.263 1.00 96.88 93 ASN A O 1
ATOM 766 N N . LEU A 1 94 ? -11.495 2.298 5.917 1.00 97.00 94 LEU A N 1
ATOM 767 C CA . LEU A 1 94 ? -11.720 3.377 6.871 1.00 97.00 94 LEU A CA 1
ATOM 768 C C . LEU A 1 94 ? -12.953 3.059 7.733 1.00 97.00 94 LEU A C 1
ATOM 770 O O . LEU A 1 94 ? -13.846 2.307 7.334 1.00 97.00 94 LEU A O 1
ATOM 774 N N . ALA A 1 95 ? -13.011 3.606 8.947 1.00 95.25 95 ALA A N 1
ATOM 775 C CA . ALA A 1 95 ? -14.178 3.455 9.810 1.00 95.25 95 ALA A CA 1
ATOM 776 C C . ALA A 1 95 ? -15.448 3.936 9.105 1.00 95.25 95 ALA A C 1
ATOM 778 O O . ALA A 1 95 ? -15.495 5.071 8.642 1.00 95.25 95 ALA A O 1
ATOM 779 N N . ARG A 1 96 ? -16.491 3.093 9.107 1.00 92.69 96 ARG A N 1
ATOM 780 C CA . ARG A 1 96 ? -17.779 3.335 8.428 1.00 92.69 96 ARG A CA 1
ATOM 781 C C . ARG A 1 96 ? -17.705 3.337 6.894 1.00 92.69 96 ARG A C 1
ATOM 783 O O . ARG A 1 96 ? -18.675 3.726 6.260 1.00 92.69 96 ARG A O 1
ATOM 790 N N . HIS A 1 97 ? -16.590 2.904 6.307 1.00 93.81 97 HIS A N 1
ATOM 791 C CA . HIS A 1 97 ? -16.476 2.655 4.870 1.00 93.81 97 HIS A CA 1
ATOM 792 C C . HIS A 1 97 ? -16.502 1.144 4.595 1.00 93.81 97 HIS A C 1
ATOM 794 O O . HIS A 1 97 ? -16.118 0.363 5.478 1.00 93.81 97 HIS A O 1
ATOM 800 N N . PRO A 1 98 ? -16.926 0.726 3.388 1.00 95.75 98 PRO A N 1
ATOM 801 C CA . PRO A 1 98 ? -16.870 -0.662 2.969 1.00 95.75 98 PRO A CA 1
ATOM 802 C C . PRO A 1 98 ? -15.468 -1.245 3.058 1.00 95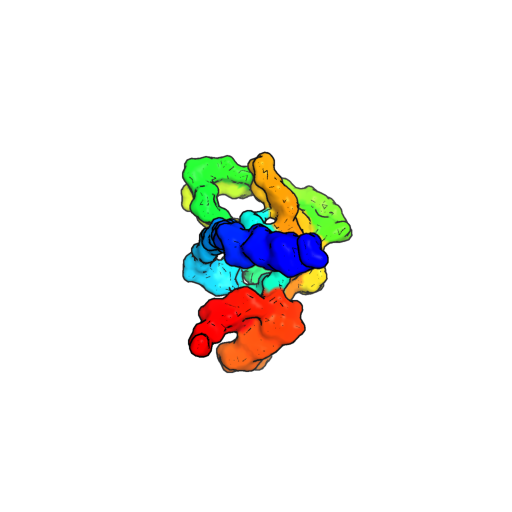.75 98 PRO A C 1
ATOM 804 O O . PRO A 1 98 ? -14.450 -0.560 2.943 1.00 95.75 98 PRO A O 1
ATOM 807 N N . THR A 1 99 ? -15.445 -2.553 3.226 1.00 95.31 99 THR A N 1
ATOM 808 C CA . THR A 1 99 ? -14.224 -3.323 3.299 1.00 95.31 99 THR A CA 1
ATOM 809 C C . THR A 1 99 ? -13.723 -3.717 1.915 1.00 95.31 99 THR A C 1
ATOM 811 O O . THR A 1 99 ? -14.502 -4.152 1.068 1.00 95.31 99 THR A O 1
ATOM 814 N N . ARG A 1 100 ? -12.414 -3.567 1.687 1.00 96.94 100 ARG A N 1
ATOM 815 C CA . ARG A 1 100 ? -11.766 -3.799 0.392 1.00 96.94 100 ARG A CA 1
ATOM 816 C C . ARG A 1 100 ? -10.543 -4.700 0.528 1.00 96.94 100 ARG A C 1
ATOM 818 O O . ARG A 1 100 ? -9.874 -4.696 1.562 1.00 96.94 100 ARG A O 1
ATOM 825 N N . ASN A 1 101 ? -10.259 -5.474 -0.517 1.00 97.81 101 ASN A N 1
ATOM 826 C CA . ASN A 1 101 ? -9.161 -6.439 -0.527 1.00 97.81 101 ASN A CA 1
ATOM 827 C C . ASN A 1 101 ? -7.975 -5.926 -1.346 1.00 97.81 101 ASN A C 1
ATOM 829 O O . ASN A 1 101 ? -8.120 -5.527 -2.500 1.00 97.81 101 ASN A O 1
ATOM 833 N N . PHE A 1 102 ? -6.791 -6.016 -0.754 1.00 98.00 102 PHE A N 1
ATOM 834 C CA . PHE A 1 102 ? -5.531 -5.561 -1.320 1.00 98.00 102 PHE A CA 1
ATOM 835 C C . PHE A 1 102 ? -4.496 -6.664 -1.215 1.00 98.00 102 PHE A C 1
ATOM 837 O O . PHE A 1 102 ? -4.397 -7.319 -0.185 1.00 98.00 102 PHE A O 1
ATOM 844 N N . THR A 1 103 ? -3.696 -6.874 -2.249 1.00 98.31 103 THR A N 1
ATOM 845 C CA . THR A 1 103 ? -2.508 -7.734 -2.161 1.00 98.31 103 THR A CA 1
ATOM 846 C C . THR A 1 103 ? -1.311 -6.951 -2.660 1.00 98.31 103 THR A C 1
ATOM 848 O O . THR A 1 103 ? -1.382 -6.339 -3.724 1.00 98.31 103 THR A O 1
ATOM 851 N N . PHE A 1 104 ? -0.230 -6.956 -1.887 1.00 98.06 104 PHE A N 1
ATOM 852 C CA . PHE A 1 104 ? 0.939 -6.132 -2.162 1.00 98.06 104 PHE A CA 1
ATOM 853 C C . PHE A 1 104 ? 2.135 -6.982 -2.579 1.00 98.06 104 PHE A C 1
ATOM 855 O O . PHE A 1 104 ? 2.374 -8.055 -2.019 1.00 98.06 104 PHE A O 1
ATOM 862 N N . TYR A 1 105 ? 2.890 -6.472 -3.546 1.00 98.19 105 TYR A N 1
ATOM 863 C CA . TYR A 1 105 ? 4.10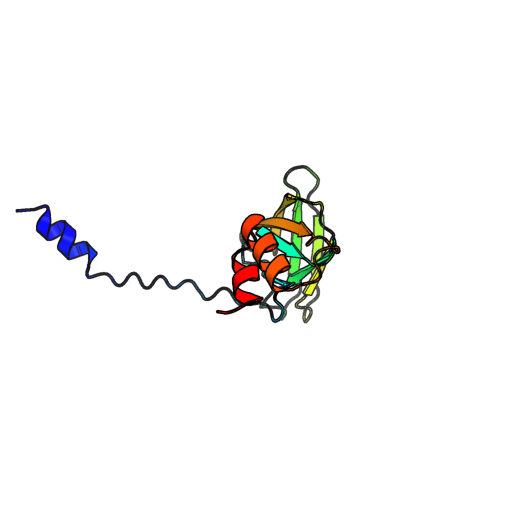7 -7.094 -4.047 1.00 98.19 105 TYR A CA 1
ATOM 864 C C . TYR A 1 105 ? 5.244 -6.080 -4.127 1.00 98.19 105 TYR A C 1
ATOM 866 O O . TYR A 1 105 ? 5.040 -4.922 -4.498 1.00 98.19 105 TYR A O 1
ATOM 874 N N . GLN A 1 106 ? 6.459 -6.506 -3.807 1.00 97.75 106 GLN A N 1
ATOM 875 C CA . GLN A 1 106 ? 7.641 -5.671 -3.972 1.00 97.75 106 GLN A CA 1
ATOM 876 C C . GLN A 1 106 ? 8.232 -5.875 -5.367 1.00 97.75 106 GLN A C 1
ATOM 878 O O . GLN A 1 106 ? 8.607 -6.987 -5.739 1.00 97.75 106 GLN A O 1
ATOM 883 N N . VAL A 1 107 ? 8.396 -4.787 -6.122 1.00 96.88 107 VAL A N 1
ATOM 884 C CA . VAL A 1 107 ? 9.144 -4.811 -7.383 1.00 96.88 107 VAL A CA 1
ATOM 885 C C . VAL A 1 107 ? 10.598 -5.199 -7.081 1.00 96.88 107 VAL A C 1
ATOM 887 O O . VAL A 1 107 ? 11.254 -4.514 -6.291 1.00 96.88 107 VAL A O 1
ATOM 890 N N . PRO A 1 108 ? 11.147 -6.263 -7.697 1.00 96.38 108 PRO A N 1
ATOM 891 C CA . PRO A 1 108 ? 12.512 -6.684 -7.420 1.00 96.38 108 PRO A CA 1
ATOM 892 C C . PRO A 1 108 ? 13.515 -5.577 -7.759 1.00 96.38 108 PRO A C 1
ATOM 894 O O . PRO A 1 108 ? 13.582 -5.124 -8.903 1.00 96.38 108 PRO A O 1
ATOM 897 N N . ALA A 1 109 ? 14.356 -5.200 -6.792 1.00 93.62 109 ALA A N 1
ATOM 898 C CA . ALA A 1 109 ? 15.329 -4.110 -6.939 1.00 93.62 109 ALA A CA 1
ATOM 899 C C . ALA A 1 109 ? 16.315 -4.318 -8.108 1.00 93.62 109 ALA A C 1
ATOM 901 O O . ALA A 1 109 ? 16.793 -3.358 -8.710 1.00 93.62 109 ALA A O 1
ATOM 902 N N . ARG A 1 110 ? 16.569 -5.580 -8.484 1.00 95.38 110 ARG A N 1
ATOM 903 C CA . ARG A 1 110 ? 17.396 -5.953 -9.644 1.00 95.38 110 ARG A CA 1
ATOM 904 C C . ARG A 1 110 ? 16.833 -5.483 -10.991 1.00 95.38 110 ARG A C 1
ATOM 906 O O . ARG A 1 110 ? 17.577 -5.386 -11.963 1.00 95.38 110 ARG A O 1
ATOM 913 N N . ILE A 1 111 ? 15.532 -5.195 -11.080 1.00 94.12 111 ILE A N 1
ATOM 914 C CA . ILE A 1 111 ? 14.897 -4.719 -12.312 1.00 94.12 111 ILE A CA 1
ATOM 915 C C . ILE A 1 111 ? 15.082 -3.202 -12.397 1.00 94.12 111 ILE A C 1
ATOM 917 O O . ILE A 1 111 ? 14.318 -2.428 -11.819 1.00 94.12 111 ILE A O 1
ATOM 921 N N . ARG A 1 112 ? 16.121 -2.771 -13.116 1.00 90.88 112 ARG A N 1
ATOM 922 C CA . ARG A 1 112 ? 16.478 -1.347 -13.236 1.00 90.88 112 ARG A CA 1
ATOM 923 C C . ARG A 1 112 ? 15.631 -0.590 -14.258 1.00 90.88 112 ARG A C 1
ATOM 925 O O . ARG A 1 112 ? 15.242 0.541 -14.000 1.00 90.88 112 ARG A O 1
ATOM 932 N N . PHE A 1 113 ? 15.315 -1.219 -15.387 1.00 92.69 113 PHE A N 1
ATOM 933 C CA . PHE A 1 113 ? 14.626 -0.556 -16.494 1.00 92.69 113 PHE A CA 1
ATOM 934 C C . PHE A 1 113 ? 13.108 -0.507 -16.304 1.00 92.69 113 PHE A C 1
ATOM 936 O O . PHE A 1 113 ? 12.486 -1.533 -16.015 1.00 92.69 113 PHE A O 1
ATOM 943 N N . THR A 1 114 ? 12.505 0.661 -16.549 1.00 92.00 114 THR A N 1
ATOM 944 C CA . THR A 1 114 ? 11.059 0.899 -16.399 1.00 92.00 114 THR A CA 1
ATOM 945 C C . THR A 1 114 ? 10.217 -0.086 -17.201 1.00 92.00 114 THR A C 1
ATOM 947 O O . THR A 1 114 ? 9.342 -0.719 -16.624 1.00 92.00 114 THR A O 1
ATOM 950 N N . HIS A 1 115 ? 10.527 -0.321 -18.481 1.00 93.50 115 HIS A N 1
ATOM 951 C CA . HIS A 1 115 ? 9.775 -1.279 -19.304 1.00 93.50 115 HIS A CA 1
ATOM 952 C C . HIS A 1 115 ? 9.777 -2.694 -18.697 1.00 93.50 115 HIS A C 1
ATOM 954 O O . HIS A 1 115 ? 8.745 -3.356 -18.649 1.00 93.50 115 HIS A O 1
ATOM 960 N N . ARG A 1 116 ? 10.907 -3.148 -18.133 1.00 95.62 116 ARG A N 1
ATOM 961 C CA . ARG A 1 116 ? 10.979 -4.453 -17.452 1.00 95.62 116 ARG A CA 1
ATOM 962 C C . ARG A 1 116 ? 10.192 -4.461 -16.145 1.00 95.62 116 ARG A C 1
ATOM 964 O O . ARG A 1 116 ? 9.600 -5.488 -15.818 1.00 95.62 116 ARG A O 1
ATOM 971 N N . ARG A 1 117 ? 10.167 -3.342 -15.405 1.00 95.25 117 ARG A N 1
ATOM 972 C CA . ARG A 1 117 ? 9.325 -3.197 -14.203 1.00 95.25 117 ARG A CA 1
ATOM 973 C C . ARG A 1 117 ? 7.854 -3.292 -14.571 1.00 95.25 117 ARG A C 1
ATOM 975 O O . ARG A 1 117 ? 7.144 -4.056 -13.939 1.00 95.25 117 ARG A O 1
ATOM 982 N N . VAL A 1 118 ? 7.430 -2.592 -15.617 1.00 95.12 118 VAL A N 1
ATOM 983 C CA . VAL A 1 118 ? 6.050 -2.587 -16.120 1.00 95.12 118 VAL A CA 1
ATOM 984 C C . VAL A 1 118 ? 5.626 -3.988 -16.556 1.00 95.12 118 VAL A C 1
ATOM 986 O O . VAL A 1 118 ? 4.592 -4.476 -16.105 1.00 95.12 118 VAL A O 1
ATOM 989 N N . THR A 1 119 ? 6.462 -4.690 -17.328 1.00 96.56 119 THR A N 1
ATOM 990 C CA . THR A 1 119 ? 6.209 -6.090 -17.703 1.00 96.56 119 THR A CA 1
ATOM 991 C C . THR A 1 119 ? 6.092 -6.993 -16.478 1.00 96.56 119 THR A C 1
ATOM 993 O O . THR A 1 119 ? 5.197 -7.835 -16.413 1.00 96.56 119 THR A O 1
ATOM 996 N N . TRP A 1 120 ? 6.974 -6.829 -15.489 1.00 96.94 120 TRP A N 1
ATOM 997 C CA . TRP A 1 120 ? 6.900 -7.596 -14.246 1.00 96.94 120 TRP A CA 1
ATOM 998 C C . TRP A 1 120 ? 5.622 -7.276 -13.458 1.00 96.94 120 TRP A C 1
ATOM 1000 O O . TRP A 1 120 ? 4.908 -8.191 -13.066 1.00 96.94 120 TRP A O 1
ATOM 1010 N N . MET A 1 121 ? 5.280 -5.996 -13.297 1.00 96.81 121 MET A N 1
ATOM 1011 C CA . MET A 1 121 ? 4.066 -5.533 -12.618 1.00 96.81 121 MET A CA 1
ATOM 1012 C C . MET A 1 121 ? 2.808 -6.102 -13.276 1.00 96.81 121 MET A C 1
ATOM 1014 O O . MET A 1 121 ? 1.938 -6.618 -12.576 1.00 96.81 121 MET A O 1
ATOM 1018 N N . ALA A 1 122 ? 2.731 -6.064 -14.608 1.00 96.62 122 ALA A N 1
ATOM 1019 C CA . ALA A 1 122 ? 1.619 -6.628 -15.365 1.00 96.62 122 ALA A CA 1
ATOM 1020 C C . ALA A 1 122 ? 1.486 -8.142 -15.133 1.00 96.62 122 ALA A C 1
ATOM 1022 O O . ALA A 1 122 ? 0.395 -8.610 -14.816 1.00 96.62 122 ALA A O 1
ATOM 1023 N N . LYS A 1 123 ? 2.598 -8.892 -15.192 1.00 97.25 123 LYS A N 1
ATOM 1024 C CA . LYS A 1 123 ? 2.620 -10.342 -14.919 1.00 97.25 123 LYS A CA 1
ATOM 1025 C C . LYS A 1 123 ? 2.228 -10.686 -13.478 1.00 97.25 123 LYS A C 1
ATOM 1027 O O . LYS A 1 123 ? 1.538 -11.673 -13.252 1.00 97.25 123 LYS A O 1
ATOM 1032 N N . THR A 1 124 ? 2.627 -9.866 -12.508 1.00 97.25 124 THR A N 1
ATOM 1033 C CA . THR A 1 124 ? 2.270 -10.031 -11.086 1.00 97.25 124 THR A CA 1
ATOM 1034 C C . THR A 1 124 ? 0.804 -9.653 -10.803 1.00 97.25 124 THR A C 1
ATOM 1036 O O . THR A 1 124 ? 0.210 -10.103 -9.817 1.00 97.25 124 THR A O 1
ATOM 1039 N N . GLY A 1 125 ? 0.181 -8.878 -11.698 1.00 96.44 125 GLY A N 1
ATOM 1040 C CA . GLY A 1 125 ? -1.229 -8.484 -11.650 1.00 96.44 125 GLY A CA 1
ATOM 1041 C C . GLY A 1 125 ? -1.479 -7.032 -11.231 1.00 96.44 125 GLY A C 1
ATOM 1042 O O . GLY A 1 125 ? -2.633 -6.635 -11.102 1.00 96.44 125 GLY A O 1
ATOM 1043 N N . CYS A 1 126 ? -0.434 -6.219 -11.069 1.00 96.31 126 CYS A N 1
ATOM 1044 C CA . CYS A 1 126 ? -0.503 -4.778 -10.794 1.00 96.31 126 CYS A CA 1
ATOM 1045 C C . CYS A 1 126 ? -0.792 -3.970 -12.078 1.00 96.31 126 CYS A C 1
ATOM 1047 O O . CYS A 1 126 ? -0.111 -2.989 -12.384 1.00 96.31 126 CYS A O 1
ATOM 1049 N N . VAL A 1 127 ? -1.766 -4.422 -12.877 1.00 93.88 127 VAL A N 1
ATOM 1050 C CA . VAL A 1 127 ? -1.993 -3.962 -14.260 1.00 93.88 127 VAL A CA 1
ATOM 1051 C C . VAL A 1 127 ? -2.352 -2.477 -14.318 1.00 93.88 127 VAL A C 1
ATOM 1053 O O . VAL A 1 127 ? -1.849 -1.767 -15.183 1.00 93.88 127 VAL A O 1
ATOM 1056 N N . SER A 1 128 ? -3.171 -1.984 -13.385 1.00 91.06 128 SER A N 1
ATOM 1057 C CA . SER A 1 128 ? -3.557 -0.566 -13.347 1.00 91.06 128 SER A CA 1
ATOM 1058 C C . SER A 1 128 ? -2.347 0.346 -13.139 1.00 91.06 128 SER A C 1
ATOM 1060 O O . SER A 1 128 ? -2.164 1.300 -13.888 1.00 91.06 128 SER A O 1
ATOM 1062 N N . GLN A 1 129 ? -1.462 0.013 -12.192 1.00 93.25 129 GLN A N 1
ATOM 1063 C CA . GLN A 1 129 ? -0.222 0.768 -11.990 1.00 93.25 129 GLN A CA 1
ATOM 1064 C C . GLN A 1 129 ? 0.734 0.629 -13.180 1.00 93.25 129 GLN A C 1
ATOM 1066 O O . GLN A 1 129 ? 1.392 1.596 -13.545 1.00 93.25 129 GLN A O 1
ATOM 1071 N N . ALA A 1 130 ? 0.804 -0.552 -13.803 1.00 93.62 130 ALA A N 1
ATOM 1072 C CA . ALA A 1 130 ? 1.644 -0.784 -14.976 1.00 93.62 130 ALA A CA 1
ATOM 1073 C C . ALA A 1 130 ? 1.244 0.129 -16.151 1.00 93.62 130 ALA A C 1
ATOM 1075 O O . ALA A 1 130 ? 2.119 0.708 -16.789 1.00 93.62 130 ALA A O 1
ATOM 1076 N N . LYS A 1 131 ? -0.065 0.309 -16.383 1.00 91.62 131 LYS A N 1
ATOM 1077 C CA . LYS A 1 131 ? -0.604 1.229 -17.400 1.00 91.62 131 LYS A CA 1
ATOM 1078 C C . LYS A 1 131 ? -0.306 2.698 -17.095 1.00 91.62 131 LYS A C 1
ATOM 1080 O O . LYS A 1 131 ? -0.002 3.448 -18.009 1.00 91.62 131 LYS A O 1
ATOM 1085 N N . ILE A 1 132 ? -0.374 3.103 -15.825 1.00 90.06 132 ILE A N 1
ATOM 1086 C CA . ILE A 1 132 ? -0.058 4.482 -15.410 1.00 90.06 132 ILE A CA 1
ATOM 1087 C C . ILE A 1 132 ? 1.444 4.765 -15.549 1.00 90.06 132 ILE A C 1
ATOM 1089 O O . ILE A 1 132 ? 1.833 5.845 -15.975 1.00 90.06 132 ILE A O 1
ATOM 1093 N N . LEU A 1 133 ? 2.299 3.802 -15.184 1.00 88.56 133 LEU A N 1
ATOM 1094 C CA . LEU A 1 133 ? 3.755 3.974 -15.205 1.00 88.56 133 LEU A CA 1
ATOM 1095 C C . LEU A 1 133 ? 4.327 4.050 -16.630 1.00 88.56 133 LEU A C 1
ATOM 1097 O O . LEU A 1 133 ? 5.407 4.606 -16.823 1.00 88.56 133 LEU A O 1
ATOM 1101 N N . PHE A 1 134 ? 3.633 3.475 -17.610 1.00 88.00 134 PHE A N 1
ATOM 1102 C CA . PHE A 1 134 ? 3.993 3.573 -19.018 1.00 88.00 134 PHE A CA 1
ATOM 1103 C C . PHE A 1 134 ? 2.710 3.695 -19.850 1.00 88.00 134 PHE A C 1
ATOM 1105 O O . PHE A 1 134 ? 2.145 2.674 -20.247 1.00 88.00 134 PHE A O 1
ATOM 1112 N N . PRO A 1 135 ? 2.209 4.925 -20.052 1.00 73.81 135 PRO A N 1
ATOM 1113 C CA . PRO A 1 135 ? 1.117 5.180 -20.977 1.00 73.81 135 PRO A CA 1
ATOM 1114 C C . PRO A 1 135 ? 1.663 5.040 -22.405 1.00 73.81 135 PRO A C 1
ATOM 1116 O O . PRO A 1 135 ? 2.685 5.640 -22.735 1.00 73.81 135 PRO A O 1
ATOM 1119 N N . TRP A 1 136 ? 1.026 4.199 -23.214 1.00 59.94 136 TRP A N 1
ATOM 1120 C CA . TRP A 1 136 ? 1.347 3.972 -24.628 1.00 59.94 136 TRP A CA 1
ATOM 1121 C C . TRP A 1 136 ? 0.240 4.585 -25.471 1.00 59.94 136 TRP A C 1
ATOM 1123 O O . TRP A 1 136 ? -0.934 4.407 -25.062 1.00 59.94 136 TRP A O 1
#